Protein AF-A0A0D7PED2-F1 (afdb_monomer_lite)

Radius of gyration: 14.93 Å; chains: 1; bounding box: 37×17×41 Å

pLDDT: mean 82.92, std 8.08, range [57.53, 92.31]

Structure (mmCIF, N/CA/C/O backbone):
data_AF-A0A0D7PED2-F1
#
_entry.id   AF-A0A0D7PED2-F1
#
loop_
_atom_site.group_PDB
_atom_site.id
_atom_site.type_symbol
_atom_site.label_atom_id
_atom_site.label_alt_id
_atom_site.label_comp_id
_atom_site.label_asym_id
_atom_site.label_entity_id
_atom_site.label_seq_id
_atom_site.pdbx_PDB_ins_code
_atom_site.Cartn_x
_atom_site.Cartn_y
_atom_site.Cartn_z
_atom_site.occupancy
_atom_site.B_iso_or_equiv
_atom_site.auth_seq_id
_atom_site.auth_comp_id
_atom_site.auth_asym_id
_atom_site.auth_atom_id
_atom_site.pdbx_PDB_model_num
ATOM 1 N N . MET A 1 1 ? 3.601 -1.650 -23.543 1.00 72.81 1 MET A N 1
ATOM 2 C CA . MET A 1 1 ? 3.514 -2.838 -22.657 1.00 72.81 1 MET A CA 1
ATOM 3 C C . MET A 1 1 ? 4.341 -2.671 -21.389 1.00 72.81 1 MET A C 1
ATOM 5 O O . MET A 1 1 ? 3.762 -2.756 -20.317 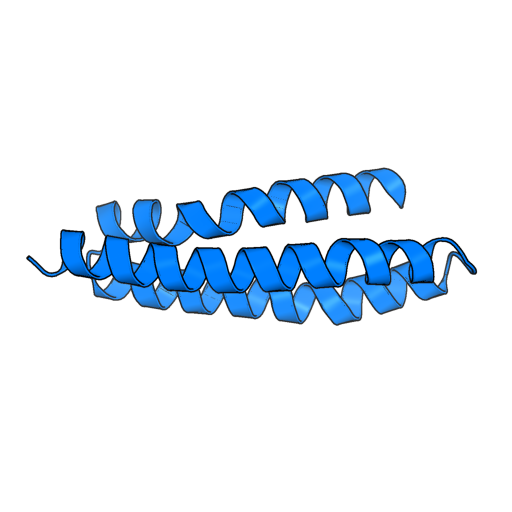1.00 72.81 1 MET A O 1
ATOM 9 N N . PHE A 1 2 ? 5.660 -2.448 -21.474 1.00 74.69 2 PHE A N 1
ATOM 10 C CA . PHE A 1 2 ? 6.480 -2.201 -20.279 1.00 74.69 2 PHE A CA 1
ATOM 11 C C . PHE A 1 2 ? 6.087 -0.888 -19.586 1.00 74.69 2 PHE A C 1
ATOM 13 O O . PHE A 1 2 ? 5.819 -0.897 -18.391 1.00 74.69 2 PHE A O 1
ATOM 20 N N . ASP A 1 3 ? 5.942 0.205 -20.340 1.00 78.56 3 ASP A N 1
ATOM 21 C CA . ASP A 1 3 ? 5.504 1.499 -19.798 1.00 78.56 3 ASP A CA 1
ATOM 22 C C . ASP A 1 3 ? 4.102 1.436 -19.177 1.00 78.56 3 ASP A C 1
ATOM 24 O O . ASP A 1 3 ? 3.920 1.877 -18.047 1.00 78.56 3 ASP A O 1
ATOM 28 N N . ASP A 1 4 ? 3.139 0.796 -19.850 1.00 82.75 4 ASP A N 1
ATOM 29 C CA . ASP A 1 4 ? 1.778 0.609 -19.319 1.00 82.75 4 ASP A CA 1
ATOM 30 C C . ASP A 1 4 ? 1.775 -0.170 -17.996 1.00 82.75 4 ASP A C 1
ATOM 32 O O . ASP A 1 4 ? 1.058 0.183 -17.057 1.00 82.75 4 ASP A O 1
ATOM 36 N N . LEU A 1 5 ? 2.608 -1.216 -17.902 1.00 81.06 5 LEU A N 1
ATOM 37 C CA . LEU A 1 5 ? 2.790 -1.991 -16.677 1.00 81.06 5 LEU A CA 1
ATOM 38 C C . LEU A 1 5 ? 3.361 -1.111 -15.556 1.00 81.06 5 LEU A C 1
ATOM 40 O O . LEU A 1 5 ? 2.866 -1.163 -14.431 1.00 81.06 5 LEU A O 1
ATOM 44 N N . MET A 1 6 ? 4.354 -0.268 -15.851 1.00 80.56 6 MET A N 1
ATOM 45 C CA . MET A 1 6 ? 4.928 0.647 -14.860 1.00 80.56 6 MET A CA 1
ATOM 46 C C . MET A 1 6 ? 3.927 1.697 -14.396 1.00 80.56 6 MET A C 1
ATOM 48 O O . MET A 1 6 ? 3.790 1.915 -13.192 1.00 80.56 6 MET A O 1
ATOM 52 N N . THR A 1 7 ? 3.186 2.312 -15.317 1.00 84.75 7 THR A N 1
ATOM 53 C CA . THR A 1 7 ? 2.142 3.283 -14.980 1.00 84.75 7 THR A CA 1
ATOM 54 C C . THR A 1 7 ? 1.072 2.651 -14.094 1.00 84.75 7 THR A C 1
ATOM 56 O O . THR A 1 7 ? 0.712 3.231 -13.068 1.00 84.75 7 THR A O 1
ATOM 59 N N . LEU A 1 8 ? 0.617 1.437 -14.421 1.00 84.75 8 LEU A N 1
ATOM 60 C CA . LEU A 1 8 ? -0.346 0.698 -13.607 1.00 84.75 8 LEU A CA 1
ATOM 61 C C . LEU A 1 8 ? 0.181 0.455 -12.184 1.00 84.75 8 LEU A C 1
ATOM 63 O O . LEU A 1 8 ? -0.529 0.708 -11.212 1.00 84.75 8 LEU A O 1
ATOM 67 N N . LEU A 1 9 ? 1.428 0.002 -12.046 1.00 84.00 9 LEU A N 1
ATOM 68 C CA . LEU A 1 9 ? 2.033 -0.313 -10.748 1.00 84.00 9 LEU A CA 1
ATOM 69 C C . LEU A 1 9 ? 2.274 0.932 -9.886 1.00 84.00 9 LEU A C 1
ATOM 71 O O . LEU A 1 9 ? 2.112 0.876 -8.663 1.00 84.00 9 LEU A O 1
ATOM 75 N N . VAL A 1 10 ? 2.607 2.065 -10.506 1.00 85.38 10 VAL A N 1
ATOM 76 C CA . VAL A 1 10 ? 2.682 3.357 -9.813 1.00 85.38 10 VAL A CA 1
ATOM 77 C C . VAL A 1 10 ? 1.297 3.768 -9.313 1.00 85.38 10 VAL A C 1
ATOM 79 O O . VAL A 1 10 ? 1.144 4.037 -8.125 1.00 85.38 10 VAL A O 1
ATOM 82 N N . ILE A 1 11 ? 0.273 3.758 -10.172 1.00 86.56 11 ILE A N 1
ATOM 83 C CA . ILE A 1 11 ? -1.098 4.148 -9.794 1.00 86.56 11 ILE A CA 1
ATOM 84 C C . ILE A 1 11 ? -1.633 3.258 -8.666 1.00 86.56 11 ILE A C 1
ATOM 86 O O . ILE A 1 11 ? -2.185 3.761 -7.686 1.00 86.56 11 ILE A O 1
ATOM 90 N N . LEU A 1 12 ? -1.421 1.944 -8.762 1.00 84.75 12 LEU A N 1
ATOM 91 C CA . LEU A 1 12 ? -1.858 0.986 -7.747 1.00 84.75 12 LEU A CA 1
ATOM 92 C C . LEU A 1 12 ? -1.222 1.280 -6.377 1.00 84.75 12 LEU A C 1
ATOM 94 O O . LEU A 1 12 ? -1.898 1.190 -5.352 1.00 84.75 12 LEU A O 1
ATOM 98 N N . SER A 1 13 ? 0.038 1.728 -6.367 1.00 85.50 13 SER A N 1
ATOM 99 C CA . SER A 1 13 ? 0.764 2.115 -5.150 1.00 85.50 13 SER A CA 1
ATOM 100 C C . SER A 1 13 ? 0.094 3.260 -4.386 1.00 85.50 13 SER A C 1
ATOM 102 O O . SER A 1 13 ? 0.119 3.276 -3.156 1.00 85.50 13 SER A O 1
ATOM 104 N N . PHE A 1 14 ? -0.557 4.189 -5.087 1.00 85.88 14 PHE A N 1
ATOM 105 C CA . PHE A 1 14 ? -1.331 5.264 -4.456 1.00 85.88 14 PHE A CA 1
ATOM 106 C C . PHE A 1 14 ? -2.713 4.806 -3.972 1.00 85.88 14 PHE A C 1
ATOM 108 O O . PHE A 1 14 ? -3.278 5.418 -3.068 1.00 85.88 14 PHE A O 1
ATOM 115 N N . GLY A 1 15 ? -3.253 3.726 -4.541 1.00 85.81 15 GLY A N 1
ATOM 116 C CA . GLY A 1 15 ? -4.544 3.160 -4.150 1.00 85.81 15 GLY A CA 1
ATOM 117 C C . GLY A 1 15 ? -4.494 2.333 -2.862 1.00 85.81 15 GLY A C 1
ATOM 118 O O . GLY A 1 15 ? -5.450 2.365 -2.084 1.00 85.81 15 GLY A O 1
ATOM 119 N N . PHE A 1 16 ? -3.387 1.624 -2.597 1.00 88.12 16 PHE A N 1
ATOM 120 C CA . PHE A 1 16 ? -3.268 0.733 -1.431 1.00 88.12 16 PHE A CA 1
ATOM 121 C C . PHE A 1 16 ? -3.571 1.408 -0.079 1.00 88.12 16 PHE A C 1
ATOM 123 O O . PHE A 1 16 ? -4.343 0.828 0.690 1.00 88.12 16 PHE A O 1
ATOM 130 N N . PRO A 1 17 ? -3.110 2.645 0.206 1.00 89.88 17 PRO A N 1
ATOM 131 C CA . PRO A 1 17 ? -3.426 3.318 1.464 1.00 89.88 17 PRO A CA 1
ATOM 132 C C . PRO A 1 17 ? -4.916 3.601 1.688 1.00 89.88 17 PRO A C 1
ATOM 134 O O . PRO A 1 17 ? -5.330 3.785 2.833 1.00 89.88 17 PRO A O 1
ATOM 137 N N . ALA A 1 18 ? -5.742 3.621 0.639 1.00 89.06 18 ALA A N 1
ATOM 138 C CA . ALA A 1 18 ? -7.183 3.841 0.763 1.00 89.06 18 ALA A CA 1
ATOM 139 C C . ALA A 1 18 ? -7.961 2.552 1.096 1.00 89.06 18 ALA A C 1
ATOM 141 O O . ALA A 1 18 ? -9.050 2.615 1.670 1.00 89.06 18 ALA A O 1
ATOM 142 N N . ILE A 1 19 ? -7.404 1.375 0.788 1.00 89.00 19 ILE A N 1
ATOM 143 C CA . ILE A 1 19 ? -8.067 0.073 0.961 1.00 89.00 19 ILE A CA 1
ATOM 144 C C . ILE A 1 19 ? -8.557 -0.169 2.404 1.00 89.00 19 ILE A C 1
ATOM 146 O O . ILE A 1 19 ? -9.720 -0.556 2.561 1.00 89.00 19 ILE A O 1
ATOM 150 N N . PRO A 1 20 ? -7.765 0.093 3.467 1.00 88.19 20 PRO A N 1
ATOM 151 C CA . PRO A 1 20 ? -8.210 -0.129 4.844 1.00 88.19 20 PRO A CA 1
ATOM 152 C C . PRO A 1 20 ? -9.486 0.642 5.213 1.00 88.19 20 PRO A C 1
ATOM 154 O O . PRO A 1 20 ? -10.282 0.167 6.019 1.00 88.19 20 PRO A O 1
ATOM 157 N N . TRP A 1 21 ? -9.731 1.800 4.594 1.00 88.62 21 TRP A N 1
ATOM 158 C CA . TRP A 1 21 ? -10.923 2.613 4.845 1.00 88.62 21 TRP A CA 1
ATOM 159 C C . TRP A 1 21 ? -12.174 2.033 4.194 1.00 88.62 21 TRP A C 1
ATOM 161 O O . TRP A 1 21 ? -13.220 1.963 4.839 1.00 88.62 21 TRP A O 1
ATOM 171 N N . PHE A 1 22 ? -12.064 1.575 2.945 1.00 88.94 22 PHE A N 1
ATOM 172 C CA . PHE A 1 22 ? -13.175 0.937 2.235 1.00 88.94 22 PHE A CA 1
ATOM 173 C C . PHE A 1 22 ? -13.631 -0.341 2.942 1.00 88.94 22 PHE A C 1
ATOM 175 O O . PHE A 1 22 ? -14.827 -0.567 3.131 1.00 88.94 22 PHE A O 1
ATOM 182 N N . PHE A 1 23 ? -12.675 -1.159 3.380 1.00 88.25 23 PHE A N 1
ATOM 183 C CA . PHE A 1 23 ? -12.971 -2.409 4.072 1.00 88.25 23 PHE A CA 1
ATOM 184 C C . PHE A 1 23 ? -13.376 -2.188 5.531 1.00 88.25 23 PHE A C 1
ATOM 186 O O . PHE A 1 23 ? -14.257 -2.893 6.022 1.00 88.25 23 PHE A O 1
ATOM 193 N N . GLY A 1 24 ? -12.820 -1.177 6.202 1.00 86.50 24 GLY A N 1
ATOM 194 C CA . GLY A 1 24 ? -13.265 -0.760 7.531 1.00 86.50 24 GLY A CA 1
ATOM 195 C C . GLY A 1 24 ? -14.717 -0.281 7.553 1.00 86.50 24 GLY A C 1
ATOM 196 O O . GLY A 1 24 ? -15.470 -0.670 8.441 1.00 86.50 24 GLY A O 1
ATOM 197 N N . ALA A 1 25 ? -15.155 0.460 6.530 1.00 87.25 25 ALA A N 1
ATOM 198 C CA . ALA A 1 25 ? -16.546 0.902 6.410 1.00 87.25 25 ALA A CA 1
ATOM 199 C C . ALA A 1 25 ? -17.539 -0.260 6.217 1.00 87.25 25 ALA A C 1
ATOM 201 O O . ALA A 1 25 ? -18.692 -0.155 6.629 1.00 87.25 25 ALA A O 1
ATOM 202 N N . ARG A 1 26 ? -17.107 -1.367 5.595 1.00 87.38 26 ARG A N 1
ATOM 203 C CA . ARG A 1 26 ? -17.973 -2.517 5.283 1.00 87.38 26 ARG A CA 1
ATOM 204 C C . ARG A 1 26 ? -17.942 -3.618 6.346 1.00 87.38 26 ARG A C 1
ATOM 206 O O . A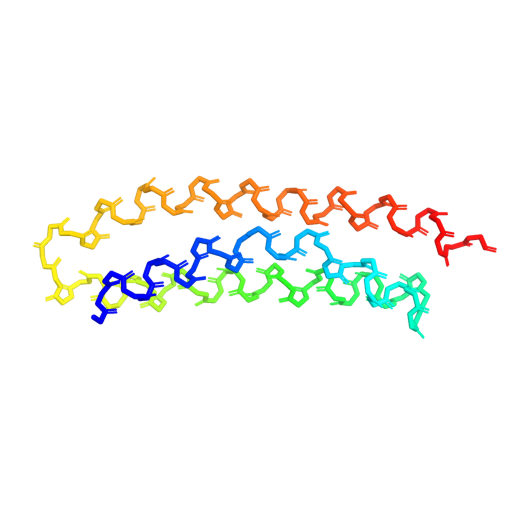RG A 1 26 ? -18.972 -4.232 6.604 1.00 87.38 26 ARG A O 1
ATOM 213 N N . TRP A 1 27 ? -16.774 -3.902 6.923 1.00 85.25 27 TRP A N 1
ATOM 214 C CA . TRP A 1 27 ? -16.528 -5.061 7.798 1.00 85.25 27 TRP A CA 1
ATOM 215 C C . TRP A 1 27 ? -15.877 -4.692 9.142 1.00 85.25 27 TRP A C 1
ATOM 217 O O . TRP A 1 27 ? -15.410 -5.569 9.876 1.00 85.25 27 TRP A O 1
ATOM 227 N N . GLY A 1 28 ? -15.843 -3.400 9.477 1.00 87.19 28 GLY A N 1
ATOM 228 C CA . GLY A 1 28 ? -15.328 -2.891 10.742 1.00 87.19 28 GLY A CA 1
ATOM 229 C C . GLY A 1 28 ? -13.831 -3.139 10.937 1.00 87.19 28 GLY A C 1
ATOM 230 O O . GLY A 1 28 ? -13.073 -3.409 10.004 1.00 87.19 28 GLY A O 1
ATOM 231 N N . SER A 1 29 ? -13.406 -3.080 12.195 1.00 85.69 29 SER A N 1
ATOM 232 C CA . SER A 1 29 ? -12.012 -3.213 12.632 1.00 85.69 29 SER A CA 1
ATOM 233 C C . SER A 1 29 ? -11.280 -4.477 12.127 1.00 85.69 29 SER A C 1
ATOM 235 O O . SER A 1 29 ? -10.088 -4.414 11.815 1.00 85.69 29 SER A O 1
ATOM 237 N N . ARG A 1 30 ? -11.979 -5.613 11.966 1.00 85.25 30 ARG A N 1
ATOM 238 C CA . ARG A 1 30 ? -11.398 -6.841 11.381 1.00 85.25 30 ARG A CA 1
ATOM 239 C C . ARG A 1 30 ? -11.142 -6.707 9.878 1.00 85.25 30 ARG A C 1
ATOM 241 O O . ARG A 1 30 ? -10.122 -7.192 9.392 1.00 85.25 30 ARG A O 1
ATOM 248 N N . GLY A 1 31 ? -12.041 -6.031 9.159 1.00 86.75 31 GLY A N 1
ATOM 249 C CA . GLY A 1 31 ? -11.905 -5.760 7.727 1.00 86.75 31 GLY A CA 1
ATOM 250 C C . GLY A 1 31 ? -10.663 -4.935 7.400 1.00 86.75 31 GLY A C 1
ATOM 251 O O . GLY A 1 31 ? -9.973 -5.244 6.435 1.00 86.75 31 GLY A O 1
ATOM 252 N N . VAL A 1 32 ? -10.338 -3.959 8.255 1.00 89.56 32 VAL A N 1
ATOM 253 C CA . VAL A 1 32 ? -9.149 -3.098 8.143 1.00 89.56 32 VAL A CA 1
ATOM 254 C C . VAL A 1 32 ? -7.858 -3.923 8.092 1.00 89.56 32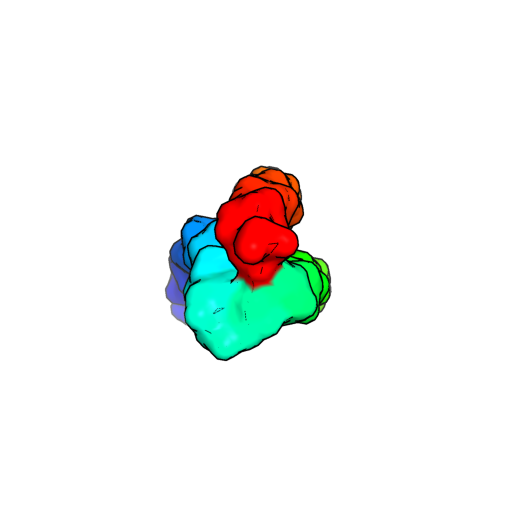 VAL A C 1
ATOM 256 O O . VAL A 1 32 ? -7.059 -3.776 7.168 1.00 89.56 32 VAL A O 1
ATOM 259 N N . TRP A 1 33 ? -7.639 -4.815 9.062 1.00 87.75 33 TRP A N 1
ATOM 260 C CA . TRP A 1 33 ? -6.395 -5.590 9.140 1.00 87.75 33 TRP A CA 1
ATOM 261 C C . TRP A 1 33 ? -6.302 -6.674 8.064 1.00 87.75 33 TRP A C 1
ATOM 263 O O . TRP A 1 33 ? -5.231 -6.861 7.487 1.00 87.75 33 TRP A O 1
ATOM 273 N N . LEU A 1 34 ? -7.421 -7.327 7.729 1.00 89.62 34 LEU A N 1
ATOM 274 C CA . LEU A 1 34 ? -7.478 -8.293 6.625 1.00 89.62 34 LEU A CA 1
ATOM 275 C C . LEU A 1 34 ? -7.112 -7.643 5.288 1.00 89.62 34 LEU A C 1
ATOM 277 O O . LEU A 1 34 ? -6.280 -8.168 4.548 1.00 89.62 34 LEU A O 1
ATOM 281 N N . SER A 1 35 ? -7.689 -6.478 4.992 1.00 89.62 35 SER A N 1
ATOM 282 C CA . SER A 1 35 ? -7.423 -5.779 3.737 1.00 89.62 35 SER A CA 1
ATOM 283 C C . SER A 1 35 ? -6.004 -5.212 3.674 1.00 89.62 35 SER A C 1
ATOM 285 O O . SER A 1 35 ? -5.400 -5.169 2.606 1.00 89.62 35 SER A O 1
ATOM 287 N N . THR A 1 36 ? -5.450 -4.816 4.822 1.00 89.56 36 THR A N 1
ATOM 288 C CA . THR A 1 36 ? -4.058 -4.355 4.945 1.00 89.56 36 THR A CA 1
ATOM 289 C C . THR A 1 36 ? -3.077 -5.487 4.672 1.00 89.56 36 THR A C 1
ATOM 291 O O . THR A 1 36 ? -2.156 -5.316 3.877 1.00 89.56 36 THR A O 1
ATOM 294 N N . GLY A 1 37 ? -3.303 -6.663 5.268 1.00 88.31 37 GLY A N 1
ATOM 295 C CA . GLY A 1 37 ? -2.503 -7.854 4.986 1.00 88.31 37 GLY A CA 1
ATOM 296 C C . GLY A 1 37 ? -2.540 -8.220 3.503 1.00 88.31 37 GLY A C 1
ATOM 297 O O . GLY A 1 37 ? -1.494 -8.424 2.894 1.00 88.31 37 GLY A O 1
ATOM 298 N N . PHE A 1 38 ? -3.728 -8.208 2.895 1.00 88.81 38 PHE A N 1
ATOM 299 C CA . PHE A 1 38 ? -3.886 -8.472 1.465 1.00 88.81 38 PHE A CA 1
ATOM 300 C C . PHE A 1 38 ? -3.131 -7.461 0.583 1.00 88.81 38 PHE A C 1
ATOM 302 O O . PHE A 1 38 ? -2.429 -7.859 -0.348 1.00 88.81 38 PHE A O 1
ATOM 309 N N . ALA A 1 39 ? -3.224 -6.164 0.892 1.00 86.81 39 ALA A N 1
ATOM 310 C CA . ALA A 1 39 ? -2.527 -5.103 0.164 1.00 86.81 39 ALA A CA 1
ATOM 311 C C . ALA A 1 39 ? -0.998 -5.268 0.217 1.00 86.81 39 ALA A C 1
ATOM 313 O O . ALA A 1 39 ? -0.331 -5.217 -0.816 1.00 86.81 39 ALA A O 1
ATOM 314 N N . VAL A 1 40 ? -0.447 -5.530 1.407 1.00 86.88 40 VAL A N 1
ATOM 315 C CA . VAL A 1 40 ? 0.999 -5.722 1.599 1.00 86.88 40 VAL A CA 1
ATOM 316 C C . VAL A 1 40 ? 1.492 -6.986 0.892 1.00 86.88 40 VAL A C 1
ATOM 318 O O . VAL A 1 40 ? 2.514 -6.941 0.211 1.00 86.88 40 VAL A O 1
ATOM 321 N N . VAL A 1 41 ? 0.759 -8.099 0.991 1.00 88.75 41 VAL A N 1
ATOM 322 C CA . VAL A 1 41 ? 1.105 -9.341 0.278 1.00 88.75 41 VAL A CA 1
ATOM 323 C C . VAL A 1 41 ? 1.084 -9.124 -1.234 1.00 88.75 41 VAL A C 1
ATOM 325 O O . VAL A 1 41 ? 2.005 -9.555 -1.921 1.00 88.75 41 VAL A O 1
ATOM 328 N N . THR A 1 42 ? 0.087 -8.403 -1.751 1.00 86.75 42 THR A N 1
ATOM 329 C CA . THR A 1 42 ? 0.002 -8.080 -3.183 1.00 86.75 42 THR A CA 1
ATOM 330 C C . THR A 1 42 ? 1.226 -7.283 -3.644 1.00 86.75 42 THR A C 1
ATOM 332 O O . THR A 1 42 ? 1.859 -7.666 -4.625 1.00 86.75 42 THR A O 1
ATOM 335 N N . LEU A 1 43 ? 1.619 -6.239 -2.903 1.00 83.19 43 LEU A N 1
ATOM 336 C CA . LEU A 1 43 ? 2.836 -5.458 -3.171 1.00 83.19 43 LEU A CA 1
ATOM 337 C C . LEU A 1 43 ? 4.101 -6.334 -3.196 1.00 83.19 43 LEU A C 1
ATOM 339 O O . LEU A 1 43 ? 4.918 -6.212 -4.108 1.00 83.19 43 LEU A O 1
ATOM 343 N N . LEU A 1 44 ? 4.246 -7.250 -2.233 1.00 82.31 44 LEU A N 1
ATOM 344 C CA . LEU A 1 44 ? 5.388 -8.167 -2.167 1.00 82.31 44 LEU A CA 1
ATOM 345 C C . LEU A 1 44 ? 5.409 -9.159 -3.338 1.00 82.31 44 LEU A C 1
ATOM 347 O O . LEU A 1 44 ? 6.469 -9.399 -3.913 1.00 82.31 44 LEU A O 1
ATOM 351 N N . CYS A 1 45 ? 4.255 -9.705 -3.728 1.00 84.94 45 CYS A N 1
ATOM 352 C CA . CYS A 1 45 ? 4.139 -10.626 -4.862 1.00 84.94 45 CYS A CA 1
ATOM 353 C C . CYS A 1 45 ? 4.357 -9.937 -6.216 1.00 84.94 45 CYS A C 1
ATOM 355 O O . CYS A 1 45 ? 4.843 -10.575 -7.150 1.00 84.94 45 CYS A O 1
ATOM 357 N N . CYS A 1 46 ? 4.052 -8.643 -6.336 1.00 81.19 46 CYS A N 1
ATOM 358 C CA . CYS A 1 46 ? 4.339 -7.886 -7.551 1.00 81.19 46 CYS A CA 1
ATOM 359 C C . CYS A 1 46 ? 5.848 -7.730 -7.803 1.00 81.19 46 CYS A C 1
ATOM 361 O O . CYS A 1 46 ? 6.243 -7.649 -8.962 1.00 81.19 46 CYS A O 1
ATOM 363 N N . PHE A 1 47 ? 6.698 -7.749 -6.768 1.00 75.44 47 PHE A N 1
ATOM 364 C CA . PHE A 1 47 ? 8.154 -7.561 -6.887 1.00 75.44 47 PHE A CA 1
ATOM 365 C C . PHE A 1 47 ? 8.859 -8.603 -7.772 1.00 75.44 47 PHE A C 1
ATOM 367 O O . PHE A 1 47 ? 9.516 -8.204 -8.738 1.00 75.44 47 PHE A O 1
ATOM 374 N N . PRO A 1 48 ? 8.712 -9.923 -7.535 1.00 73.50 48 PRO A N 1
ATOM 375 C CA . PRO A 1 48 ? 9.324 -10.938 -8.392 1.00 73.50 48 PRO A CA 1
ATOM 376 C C . PRO A 1 48 ? 8.749 -10.950 -9.816 1.00 73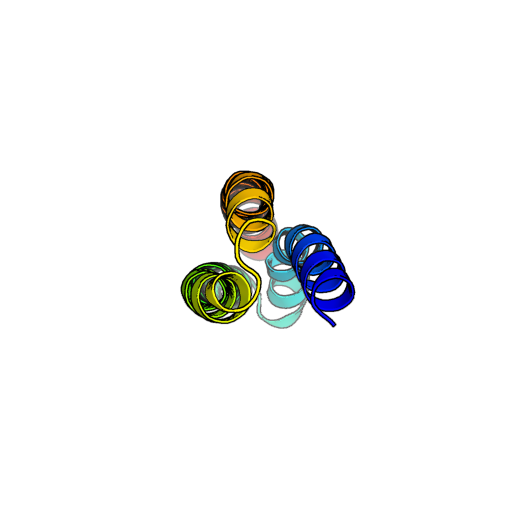.50 48 PRO A C 1
ATOM 378 O O . PRO A 1 48 ? 9.491 -11.197 -10.765 1.00 73.50 48 PRO A O 1
ATOM 381 N N . ILE A 1 49 ? 7.458 -10.640 -9.991 1.00 77.00 49 ILE A N 1
ATOM 382 C CA . ILE A 1 49 ? 6.825 -10.545 -11.320 1.00 77.00 49 ILE A CA 1
ATOM 383 C C . ILE A 1 49 ? 7.475 -9.418 -12.123 1.00 77.00 49 ILE A C 1
ATOM 385 O O . ILE A 1 49 ? 7.860 -9.606 -13.277 1.00 77.00 49 ILE A O 1
ATOM 389 N N . LEU A 1 50 ? 7.657 -8.263 -11.486 1.00 73.75 50 LEU A N 1
ATOM 390 C CA . LEU A 1 50 ? 8.336 -7.119 -12.075 1.00 73.75 50 LEU A CA 1
ATOM 391 C C . LEU A 1 50 ? 9.763 -7.467 -12.469 1.00 73.75 50 LEU A C 1
ATOM 393 O O . LEU A 1 50 ? 10.162 -7.159 -13.583 1.00 73.75 50 LEU A O 1
ATOM 397 N N . PHE A 1 51 ? 10.495 -8.163 -11.596 1.00 72.44 51 PHE A N 1
ATOM 398 C CA . PHE A 1 51 ? 11.860 -8.611 -11.859 1.00 72.44 51 PHE A CA 1
ATOM 399 C C . PHE A 1 51 ? 11.933 -9.547 -13.075 1.00 72.44 51 PHE A C 1
ATOM 401 O O . PHE A 1 51 ? 12.809 -9.395 -13.927 1.00 72.44 51 PHE A O 1
ATOM 408 N N . SER A 1 52 ? 10.972 -10.467 -13.203 1.00 75.12 52 SER A N 1
ATOM 409 C CA . SER A 1 52 ? 10.878 -11.385 -14.341 1.00 75.12 52 SER A CA 1
ATOM 410 C C . SER A 1 52 ? 10.599 -10.661 -15.662 1.00 75.12 52 SER A C 1
ATOM 412 O O . SER A 1 52 ? 11.206 -10.998 -16.675 1.00 75.12 52 SER A O 1
ATOM 414 N N . VAL A 1 53 ? 9.702 -9.669 -15.671 1.00 70.94 53 VAL A N 1
ATOM 415 C CA . VAL A 1 53 ? 9.364 -8.893 -16.882 1.00 70.94 53 VAL A CA 1
ATOM 416 C C . VAL A 1 53 ? 10.485 -7.907 -17.233 1.00 70.94 53 VAL A C 1
ATOM 418 O O . VAL A 1 53 ? 10.850 -7.757 -18.397 1.00 70.94 53 VAL A O 1
ATOM 421 N N . ALA A 1 54 ? 11.078 -7.279 -16.217 1.00 67.81 54 ALA A N 1
ATOM 422 C CA . ALA A 1 54 ? 12.215 -6.369 -16.309 1.00 67.81 54 ALA A CA 1
ATOM 423 C C . ALA A 1 54 ? 13.464 -7.027 -16.907 1.00 67.81 54 ALA A C 1
ATOM 425 O O . ALA A 1 54 ? 14.189 -6.382 -17.662 1.00 67.81 54 ALA A O 1
ATOM 426 N N . CYS A 1 55 ? 13.712 -8.304 -16.600 1.00 66.19 55 CYS A N 1
ATOM 427 C CA . CYS A 1 55 ? 14.864 -9.046 -17.112 1.00 66.19 55 CYS A CA 1
ATOM 428 C C . CYS A 1 55 ? 14.834 -9.209 -18.645 1.00 66.1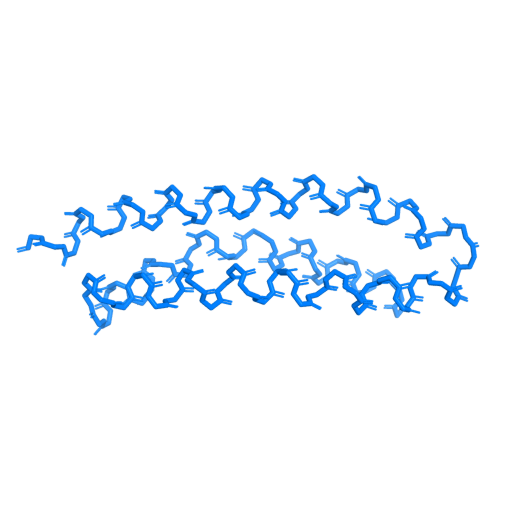9 55 CYS A C 1
ATOM 430 O O . CYS A 1 55 ? 15.887 -9.214 -19.277 1.00 66.19 55 CYS A O 1
ATOM 432 N N . GLY A 1 56 ? 13.642 -9.246 -19.255 1.00 65.69 56 GLY A N 1
ATOM 433 C CA . GLY A 1 56 ? 13.477 -9.292 -20.714 1.00 65.69 56 GLY A CA 1
ATOM 434 C C . GLY A 1 56 ? 13.786 -7.971 -21.436 1.00 65.69 56 GLY A C 1
ATOM 435 O O . GLY A 1 56 ? 13.991 -7.975 -22.646 1.00 65.69 56 GLY A O 1
ATOM 436 N N . ALA A 1 57 ? 13.850 -6.851 -20.710 1.00 63.19 57 ALA A N 1
ATOM 437 C CA . ALA A 1 57 ? 14.147 -5.516 -21.229 1.00 63.19 57 ALA A CA 1
ATOM 438 C C . ALA A 1 57 ? 15.455 -5.001 -20.605 1.00 63.19 57 ALA A C 1
ATOM 440 O O . ALA A 1 57 ? 15.448 -4.137 -19.720 1.00 63.19 57 ALA A O 1
ATOM 441 N N . CYS A 1 58 ? 16.586 -5.594 -21.011 1.00 61.44 58 CYS A N 1
ATOM 442 C CA . CYS A 1 58 ? 17.908 -5.313 -20.445 1.00 61.44 58 CYS A CA 1
ATOM 443 C C . CYS A 1 58 ? 18.175 -3.796 -20.342 1.00 61.44 58 CYS A C 1
ATOM 445 O O . CYS A 1 58 ? 18.215 -3.090 -21.346 1.00 61.44 58 CYS A O 1
ATOM 447 N N . GLY A 1 59 ? 18.343 -3.296 -19.111 1.00 63.84 59 GLY A N 1
ATOM 448 C CA . GLY A 1 59 ? 18.597 -1.883 -18.788 1.00 63.84 59 GLY A CA 1
ATOM 449 C C . GLY A 1 59 ? 17.385 -1.140 -18.211 1.00 63.84 59 GLY A C 1
ATOM 450 O O . GLY A 1 59 ? 17.455 -0.640 -17.088 1.00 63.84 59 GLY A O 1
ATOM 451 N N . GLN A 1 60 ? 16.250 -1.117 -18.918 1.00 68.31 60 GLN A N 1
ATOM 452 C CA . GLN A 1 60 ? 15.035 -0.426 -18.447 1.00 68.31 60 GLN A CA 1
ATOM 453 C C . GLN A 1 60 ? 14.427 -1.095 -17.210 1.00 68.31 60 GLN A C 1
ATOM 455 O O . GLN A 1 60 ? 13.937 -0.417 -16.305 1.00 68.31 60 GLN A O 1
ATOM 460 N N . GLY A 1 61 ? 14.524 -2.423 -17.137 1.00 70.69 61 GLY A N 1
ATOM 461 C CA . GLY A 1 61 ? 14.076 -3.206 -15.996 1.00 70.69 61 GLY A CA 1
ATOM 462 C C . GLY A 1 61 ? 14.713 -2.802 -14.664 1.00 70.69 61 GLY A C 1
ATOM 463 O O . GLY A 1 61 ? 14.019 -2.644 -13.661 1.00 70.69 61 GLY A O 1
ATOM 464 N N . ALA A 1 62 ? 16.029 -2.579 -14.662 1.00 71.12 62 ALA A N 1
ATOM 465 C CA . ALA A 1 62 ? 16.767 -2.205 -13.458 1.00 71.12 62 ALA A CA 1
ATOM 466 C C . ALA A 1 62 ? 16.354 -0.815 -12.953 1.00 71.12 62 ALA A C 1
ATOM 468 O O . ALA A 1 62 ? 16.081 -0.643 -11.767 1.00 71.12 62 ALA A O 1
ATOM 469 N N . ILE A 1 63 ? 16.240 0.159 -13.861 1.00 73.94 63 ILE A N 1
ATOM 470 C CA . ILE A 1 63 ? 15.823 1.529 -13.528 1.00 73.94 63 ILE A CA 1
ATOM 471 C C . ILE A 1 63 ? 14.408 1.527 -12.940 1.00 73.94 63 ILE A C 1
ATOM 473 O O . ILE A 1 63 ? 14.150 2.198 -11.940 1.00 73.94 63 ILE A O 1
ATOM 477 N N . ALA A 1 64 ? 13.506 0.726 -13.510 1.00 74.00 64 ALA A N 1
ATOM 478 C CA . ALA A 1 64 ? 12.151 0.593 -13.003 1.00 74.00 64 ALA A CA 1
ATOM 479 C C . ALA A 1 64 ? 12.112 0.036 -11.575 1.00 74.00 64 ALA A C 1
ATOM 481 O O . ALA A 1 64 ? 11.407 0.586 -10.735 1.00 74.00 64 ALA A O 1
ATOM 482 N N . ILE A 1 65 ? 12.906 -0.993 -11.264 1.00 77.12 65 ILE A N 1
ATOM 483 C CA . ILE A 1 65 ? 12.979 -1.563 -9.909 1.00 77.12 65 ILE A CA 1
ATOM 484 C C . ILE A 1 65 ? 13.500 -0.529 -8.903 1.00 77.12 65 ILE A C 1
ATOM 486 O O . ILE A 1 65 ? 12.930 -0.392 -7.820 1.00 77.12 65 ILE A O 1
ATOM 490 N N . PHE A 1 66 ? 14.541 0.231 -9.258 1.00 80.19 66 PHE A N 1
ATOM 491 C CA . PHE A 1 66 ? 15.093 1.268 -8.379 1.00 80.19 66 PHE A CA 1
ATOM 492 C C . PHE A 1 6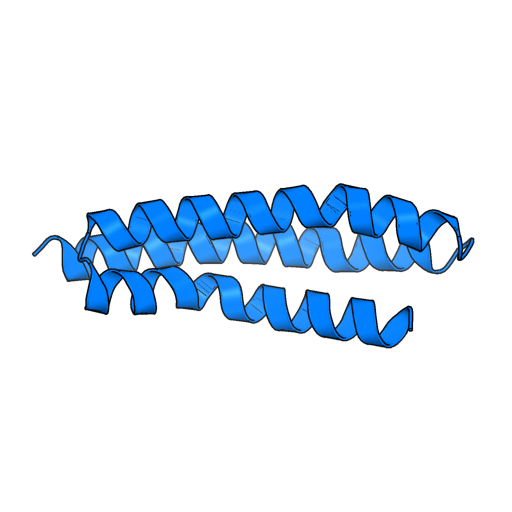6 ? 14.134 2.442 -8.147 1.00 80.19 66 PHE A C 1
ATOM 494 O O . PHE A 1 66 ? 14.163 3.032 -7.070 1.00 80.19 66 PHE A O 1
ATOM 501 N N . MET A 1 67 ? 13.265 2.760 -9.110 1.00 82.62 67 MET A N 1
ATOM 502 C CA . MET A 1 67 ? 12.227 3.786 -8.949 1.00 82.62 67 MET A CA 1
ATOM 503 C C . MET A 1 67 ? 11.001 3.269 -8.180 1.00 82.62 67 MET A C 1
ATOM 505 O O . MET A 1 67 ? 10.480 3.962 -7.308 1.00 82.62 67 MET A O 1
ATOM 509 N N . LEU A 1 68 ? 10.538 2.050 -8.473 1.00 82.94 68 LEU A N 1
ATOM 510 C CA . LEU A 1 68 ? 9.326 1.474 -7.879 1.00 82.94 68 LEU A CA 1
ATOM 511 C C . LEU A 1 68 ? 9.542 0.922 -6.473 1.00 82.94 68 LEU A C 1
ATOM 513 O O . LEU A 1 68 ? 8.642 1.032 -5.647 1.00 82.94 68 LEU A O 1
ATOM 517 N N . GLY A 1 69 ? 10.724 0.384 -6.168 1.00 82.50 69 GLY A N 1
ATOM 518 C CA . GLY A 1 69 ? 11.043 -0.151 -4.843 1.00 82.50 69 GLY A CA 1
ATOM 519 C C . GLY A 1 69 ? 10.759 0.845 -3.708 1.00 82.50 69 GLY A C 1
ATOM 520 O O . GLY A 1 69 ? 9.977 0.525 -2.812 1.00 82.50 69 GLY A O 1
ATOM 521 N N . PRO A 1 70 ? 11.306 2.075 -3.751 1.00 86.50 70 PRO A N 1
ATOM 522 C CA . PRO A 1 70 ? 11.017 3.106 -2.755 1.00 86.50 70 PRO A CA 1
ATOM 523 C C . PRO A 1 70 ? 9.534 3.492 -2.687 1.00 86.50 70 PRO A C 1
ATOM 525 O O . PRO A 1 70 ? 8.996 3.647 -1.591 1.00 86.50 70 PRO A O 1
ATOM 528 N N . ILE A 1 71 ? 8.857 3.605 -3.837 1.00 88.50 71 ILE A N 1
ATOM 529 C CA . ILE A 1 71 ? 7.422 3.933 -3.914 1.00 88.50 71 ILE A CA 1
ATOM 530 C C . ILE A 1 71 ? 6.590 2.857 -3.214 1.00 88.50 71 ILE A C 1
ATOM 532 O O . ILE A 1 71 ? 5.657 3.171 -2.479 1.00 88.50 71 ILE A O 1
ATOM 536 N N . TRP A 1 72 ? 6.938 1.588 -3.398 1.00 88.38 72 TRP A N 1
ATOM 537 C CA . TRP A 1 72 ? 6.235 0.467 -2.788 1.00 88.38 72 TRP A CA 1
ATOM 538 C C . TRP A 1 72 ? 6.488 0.347 -1.295 1.00 88.38 72 TRP A C 1
ATOM 540 O O . TRP A 1 72 ? 5.553 0.067 -0.549 1.00 88.38 72 TRP A O 1
ATOM 550 N N . ILE A 1 73 ? 7.716 0.612 -0.839 1.00 86.12 73 ILE A N 1
ATOM 551 C CA . ILE A 1 73 ? 8.025 0.684 0.594 1.00 86.12 73 ILE A CA 1
ATOM 552 C C . ILE A 1 73 ? 7.221 1.819 1.234 1.00 86.12 73 ILE A C 1
ATOM 554 O O . ILE A 1 73 ? 6.554 1.604 2.246 1.00 86.12 73 ILE A O 1
ATOM 558 N N . ALA A 1 74 ? 7.222 3.005 0.620 1.00 90.06 74 ALA A N 1
ATOM 559 C CA . ALA A 1 74 ? 6.428 4.135 1.089 1.00 90.06 74 ALA A CA 1
ATOM 560 C C . ALA A 1 74 ? 4.928 3.799 1.096 1.00 90.06 74 ALA A C 1
ATOM 562 O O . ALA A 1 74 ? 4.249 4.050 2.088 1.00 90.06 74 ALA A O 1
ATOM 563 N N . SER A 1 75 ? 4.423 3.167 0.036 1.00 90.44 75 SER A N 1
ATOM 564 C CA . SER A 1 75 ? 3.032 2.723 -0.071 1.00 90.44 75 SER A CA 1
ATOM 565 C C . SER A 1 75 ? 2.663 1.713 1.016 1.00 90.44 75 SER A C 1
ATOM 567 O O . SER A 1 75 ? 1.629 1.869 1.665 1.00 90.44 75 SER A O 1
ATOM 569 N N . ALA A 1 76 ? 3.512 0.721 1.290 1.00 87.88 76 ALA A N 1
ATOM 570 C CA . ALA A 1 76 ? 3.285 -0.256 2.351 1.00 87.88 76 ALA A CA 1
ATOM 571 C C . ALA A 1 76 ? 3.248 0.416 3.733 1.00 87.88 76 ALA A C 1
ATOM 573 O O . ALA A 1 76 ? 2.316 0.182 4.503 1.00 87.88 76 ALA A O 1
ATOM 574 N N . LEU A 1 77 ? 4.204 1.306 4.023 1.00 91.19 77 LEU A N 1
ATOM 575 C CA . LEU A 1 77 ? 4.240 2.069 5.274 1.00 91.19 77 LEU A CA 1
ATOM 576 C C . LEU A 1 77 ? 2.993 2.944 5.442 1.00 91.19 77 LEU A C 1
ATOM 578 O O . LEU A 1 77 ? 2.369 2.922 6.505 1.00 91.19 77 LEU A O 1
ATOM 582 N N . LEU A 1 78 ? 2.600 3.664 4.386 1.00 91.81 78 LEU A N 1
ATOM 583 C CA . LEU A 1 78 ? 1.384 4.478 4.346 1.00 91.81 78 LEU A CA 1
ATOM 584 C C . LEU A 1 78 ? 0.125 3.627 4.512 1.00 91.81 78 LEU A C 1
ATOM 586 O O . LEU A 1 78 ? -0.808 4.034 5.195 1.00 91.81 78 LEU A O 1
ATOM 590 N N . THR A 1 79 ? 0.096 2.427 3.937 1.00 91.50 79 THR A N 1
ATOM 591 C CA . THR A 1 79 ? -1.035 1.503 4.064 1.00 91.50 79 THR A CA 1
ATOM 592 C C . THR A 1 79 ? -1.178 1.003 5.496 1.00 91.50 79 THR A C 1
ATOM 594 O O . THR A 1 79 ? -2.284 1.013 6.028 1.00 91.50 79 THR A O 1
ATOM 597 N N . VAL A 1 80 ? -0.076 0.647 6.162 1.00 90.25 80 VAL A N 1
ATOM 598 C CA . VAL A 1 80 ? -0.094 0.215 7.570 1.00 90.25 80 VAL A CA 1
ATOM 599 C C . VAL A 1 80 ? -0.475 1.365 8.509 1.00 90.25 80 VAL A C 1
ATOM 601 O O . VAL A 1 80 ? -1.299 1.178 9.403 1.00 90.25 80 VAL A O 1
ATOM 604 N N . THR A 1 81 ? 0.064 2.569 8.302 1.00 92.00 81 THR A N 1
ATOM 605 C CA . THR A 1 81 ? -0.324 3.745 9.108 1.00 92.00 81 THR A CA 1
ATOM 606 C C . THR A 1 81 ? -1.784 4.129 8.881 1.00 92.00 81 THR A C 1
ATOM 608 O O . THR A 1 81 ? -2.515 4.374 9.839 1.00 92.00 81 THR A O 1
ATOM 611 N N . SER A 1 82 ? -2.244 4.107 7.631 1.00 91.50 82 SER A N 1
ATOM 612 C CA . SER A 1 82 ? -3.646 4.315 7.267 1.00 91.50 82 SER A CA 1
ATOM 613 C C . SER A 1 82 ? -4.568 3.276 7.914 1.00 91.50 82 SER A C 1
ATOM 615 O O . SER A 1 82 ? -5.615 3.624 8.458 1.00 91.50 82 SER A O 1
ATOM 617 N N . ALA A 1 83 ? -4.148 2.010 7.942 1.00 91.19 83 ALA A N 1
ATOM 618 C CA . ALA A 1 83 ? -4.861 0.938 8.620 1.00 91.19 83 ALA A CA 1
ATOM 619 C C . ALA A 1 83 ? -4.957 1.160 10.129 1.00 91.19 83 ALA A C 1
ATOM 621 O O . ALA A 1 83 ? -6.029 0.974 10.695 1.00 91.19 83 ALA A O 1
ATOM 622 N N . ALA A 1 84 ? -3.884 1.612 10.782 1.00 91.44 84 ALA A N 1
ATOM 623 C CA . ALA A 1 84 ? -3.925 1.945 12.203 1.00 91.44 84 ALA A CA 1
ATOM 624 C C . ALA A 1 84 ? -4.963 3.046 12.488 1.00 91.44 84 ALA A C 1
ATOM 626 O O . ALA A 1 84 ? -5.798 2.894 13.381 1.00 91.44 84 ALA A O 1
ATOM 627 N N . LEU A 1 85 ? -4.981 4.114 11.681 1.00 92.31 85 LEU A N 1
ATOM 628 C CA . LEU A 1 85 ? -5.965 5.197 11.804 1.00 92.31 85 LEU A CA 1
ATOM 629 C C . LEU A 1 85 ? -7.401 4.713 11.554 1.00 92.31 85 LEU A C 1
ATOM 631 O O . LEU A 1 85 ? -8.307 5.020 12.333 1.00 92.31 85 LEU A O 1
ATOM 635 N N . ALA A 1 86 ? -7.613 3.928 10.496 1.00 89.12 86 ALA A N 1
ATOM 636 C CA . ALA A 1 86 ? -8.913 3.346 10.180 1.00 89.12 86 ALA A CA 1
ATOM 637 C C . ALA A 1 86 ? -9.384 2.402 11.298 1.00 89.12 86 ALA A C 1
ATOM 639 O O . ALA A 1 86 ? -10.544 2.450 11.700 1.00 89.12 86 ALA A O 1
ATOM 640 N N . HIS A 1 87 ? -8.485 1.592 11.858 1.00 89.56 87 HIS A N 1
ATOM 641 C CA . HIS A 1 87 ? -8.786 0.700 12.969 1.00 89.56 87 HIS A CA 1
ATOM 642 C C . HIS A 1 87 ? -9.283 1.480 14.187 1.00 89.56 87 HIS A C 1
ATOM 644 O O . HIS A 1 87 ? -10.342 1.147 14.702 1.00 89.56 87 HIS A O 1
ATOM 650 N N . TYR A 1 88 ? -8.605 2.557 14.601 1.00 88.38 88 TYR A N 1
ATOM 651 C CA . TYR A 1 88 ? -9.085 3.395 15.709 1.00 88.38 88 TYR A CA 1
ATOM 652 C C . TYR A 1 88 ? -10.470 3.998 15.452 1.00 88.38 88 TYR A C 1
ATOM 654 O O . TYR A 1 88 ? -11.268 4.118 16.381 1.00 88.38 88 TYR A O 1
ATOM 662 N N . LYS A 1 89 ? -10.777 4.356 14.201 1.00 88.75 89 LYS A N 1
ATOM 663 C CA . LYS A 1 89 ? -12.090 4.890 13.822 1.00 88.75 89 LYS A CA 1
ATOM 664 C C . LYS A 1 89 ? -13.198 3.833 13.859 1.00 88.75 89 LYS A C 1
ATOM 666 O O . LYS A 1 89 ? -14.298 4.154 14.286 1.00 88.75 89 LYS A O 1
ATOM 671 N N . PHE A 1 90 ? -12.921 2.614 13.395 1.00 85.06 90 PHE A N 1
ATOM 672 C CA . PHE A 1 90 ? -13.907 1.531 13.251 1.00 85.06 90 PHE A CA 1
ATOM 673 C C . PHE A 1 90 ? -13.885 0.496 14.392 1.00 85.06 90 PHE A C 1
ATOM 675 O O . PHE A 1 90 ? -14.588 -0.512 14.319 1.00 85.06 90 PHE A O 1
ATOM 682 N N . ALA A 1 91 ? -13.028 0.681 15.399 1.00 76.25 91 ALA A N 1
ATOM 683 C CA . ALA A 1 91 ? -12.999 -0.111 16.630 1.00 76.25 91 ALA A CA 1
ATOM 684 C C . ALA A 1 91 ? -13.810 0.525 17.775 1.00 76.25 91 ALA A C 1
ATOM 686 O O . ALA A 1 91 ? -14.015 -0.133 18.792 1.00 76.25 91 ALA A O 1
ATOM 687 N N . ARG A 1 92 ? -14.240 1.784 17.613 1.00 57.53 92 ARG A N 1
ATOM 688 C CA . ARG A 1 92 ? -15.315 2.395 18.407 1.00 57.53 92 ARG A CA 1
ATOM 689 C C . ARG A 1 92 ? -16.669 1.989 17.845 1.00 57.53 92 ARG A C 1
ATOM 691 O O . ARG A 1 92 ? -17.591 1.853 18.672 1.00 57.53 92 ARG A O 1
#

Secondary structure (DSSP, 8-state):
-HHHHHHHHHHHHHHGGGHHHHHHHHHHHHHHHHHHHHHHHHHHHHHHHHHHHHHTSTTHHHHHHHHHHHHHHHHHHHHHHHHHHHHHHH--

Sequence (92 aa):
MFDDLMTLLVILSFGFPAIPWFFGARWGSRGVWLSTGFAVVTLLCCFPILFSVACGACGQGAIAIFMLGPIWIASALLTVTSAALAHYKFAR

Foldseek 3Di:
DLVVVLVVLLVLLVVLLCQLQVLCVPPFLVRNVVSLVVSLVVLVVVLVVLLVVLVVVPPVSVVSCVVSVVSSVVSNVSNVVSSVVSNVVRVD